Protein AF-A0A7X6XYX6-F1 (afdb_monomer_lite)

Radius of gyration: 21.63 Å; chains: 1; bounding box: 44×27×67 Å

Sequence (114 aa):
MLDIRKIRENPEMYRNVMENRGEGVDPKDIDTVIELDKKRRNYLVEVEALKAERNKVSAEIPKLKKEGKDVSGILKEMKSIGDKIKDLDNDLRETKEKIDFIMLRLPNVPNKIV

Structure (mmCIF, N/CA/C/O backbone):
data_AF-A0A7X6XYX6-F1
#
_entry.id   AF-A0A7X6XYX6-F1
#
loop_
_atom_site.group_PDB
_atom_site.id
_atom_site.type_symbol
_atom_site.label_atom_id
_atom_site.label_alt_id
_atom_site.label_comp_id
_atom_site.label_asym_id
_atom_site.label_entity_id
_atom_site.label_seq_id
_atom_site.pdbx_PDB_ins_code
_atom_site.Cartn_x
_atom_site.Cartn_y
_atom_site.Cartn_z
_atom_site.occupancy
_atom_site.B_iso_or_equiv
_atom_site.auth_seq_id
_atom_site.auth_comp_id
_atom_site.auth_asym_id
_atom_site.auth_atom_id
_atom_site.pdbx_PDB_model_num
ATOM 1 N N . MET A 1 1 ? 7.382 14.096 -14.855 1.00 56.62 1 MET A N 1
ATOM 2 C CA . MET A 1 1 ? 7.616 12.675 -14.524 1.00 56.62 1 MET A CA 1
ATOM 3 C C . MET A 1 1 ? 6.593 11.856 -15.295 1.00 56.62 1 MET A C 1
ATOM 5 O O . MET A 1 1 ? 5.468 12.326 -15.432 1.00 56.62 1 MET A O 1
ATOM 9 N N . LEU A 1 2 ? 6.990 10.724 -15.879 1.00 60.38 2 LEU A N 1
ATOM 10 C CA . LEU A 1 2 ? 6.072 9.832 -16.593 1.00 60.38 2 LEU A CA 1
ATOM 11 C C . LEU A 1 2 ? 4.921 9.409 -15.668 1.00 60.38 2 LEU A C 1
ATOM 13 O O . LEU A 1 2 ? 5.137 9.170 -14.483 1.00 60.38 2 LEU A O 1
ATOM 17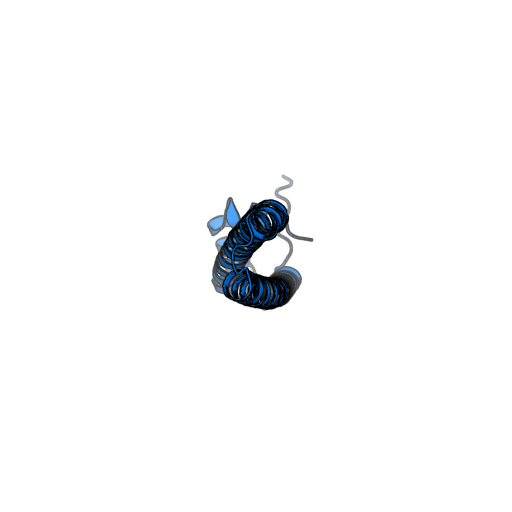 N N . ASP A 1 3 ? 3.699 9.356 -16.194 1.00 77.38 3 ASP A N 1
ATOM 18 C CA . ASP A 1 3 ? 2.532 8.931 -15.421 1.00 77.38 3 ASP A CA 1
ATOM 19 C C . ASP A 1 3 ? 2.360 7.417 -15.566 1.00 77.38 3 ASP A C 1
ATOM 21 O O . ASP A 1 3 ? 2.161 6.911 -16.673 1.00 77.38 3 ASP A O 1
ATOM 25 N N . ILE A 1 4 ? 2.405 6.696 -14.444 1.00 83.31 4 ILE A N 1
ATOM 26 C CA . ILE A 1 4 ? 2.185 5.247 -14.388 1.00 83.31 4 ILE A CA 1
ATOM 27 C C . ILE A 1 4 ? 0.832 4.830 -14.979 1.00 83.31 4 ILE A C 1
ATOM 29 O O . ILE A 1 4 ? 0.692 3.719 -15.488 1.00 83.31 4 ILE A O 1
ATOM 33 N N . ARG A 1 5 ? -0.162 5.729 -14.969 1.00 83.06 5 ARG A N 1
ATOM 34 C CA . ARG A 1 5 ? -1.457 5.508 -15.624 1.00 83.06 5 ARG A CA 1
ATOM 35 C C . ARG A 1 5 ? -1.291 5.313 -17.126 1.00 83.06 5 ARG A C 1
ATOM 37 O O . ARG A 1 5 ? -1.844 4.365 -17.665 1.00 83.06 5 ARG A O 1
ATOM 44 N N . LYS A 1 6 ? -0.457 6.129 -17.778 1.00 83.69 6 LYS A N 1
ATOM 45 C CA . LYS A 1 6 ? -0.207 6.031 -19.225 1.00 83.69 6 LYS A CA 1
ATOM 46 C C . LYS A 1 6 ? 0.495 4.726 -19.594 1.00 83.69 6 LYS A C 1
ATOM 48 O O . LYS A 1 6 ? 0.164 4.130 -20.615 1.00 83.69 6 LYS A O 1
ATOM 53 N N . ILE A 1 7 ? 1.415 4.265 -18.744 1.00 84.69 7 ILE A N 1
ATOM 54 C CA . ILE A 1 7 ? 2.096 2.972 -18.911 1.00 84.69 7 ILE A CA 1
ATOM 55 C C . ILE A 1 7 ? 1.094 1.821 -18.800 1.00 84.69 7 ILE A C 1
ATOM 57 O O . ILE A 1 7 ? 1.122 0.895 -19.601 1.00 84.69 7 ILE A O 1
ATOM 61 N N . ARG A 1 8 ? 0.167 1.904 -17.841 1.00 85.94 8 ARG A N 1
ATOM 62 C CA . ARG A 1 8 ? -0.895 0.910 -17.657 1.00 85.94 8 ARG A CA 1
ATOM 63 C C . ARG A 1 8 ? -1.904 0.892 -18.807 1.00 85.94 8 ARG A C 1
ATOM 65 O O . ARG A 1 8 ? -2.395 -0.173 -19.156 1.00 85.94 8 ARG A O 1
ATOM 72 N N . GLU A 1 9 ? -2.239 2.058 -19.351 1.00 86.38 9 GLU A N 1
ATOM 73 C CA . GLU A 1 9 ? -3.191 2.201 -20.458 1.00 86.38 9 GLU A CA 1
ATOM 74 C C . GLU A 1 9 ? -2.608 1.714 -21.788 1.00 86.38 9 GLU A C 1
ATOM 76 O O . GLU A 1 9 ? -3.336 1.127 -22.581 1.00 86.38 9 GLU A O 1
ATOM 81 N N . ASN A 1 10 ? -1.307 1.920 -22.026 1.00 85.75 10 ASN A N 1
ATOM 82 C CA . ASN A 1 10 ? -0.662 1.600 -23.305 1.00 85.75 10 ASN A CA 1
ATOM 83 C C . ASN A 1 10 ? 0.676 0.849 -23.146 1.00 85.75 10 ASN A C 1
ATOM 85 O O . ASN A 1 10 ? 1.687 1.293 -23.695 1.00 85.75 10 ASN A O 1
ATOM 89 N N . PRO A 1 11 ? 0.728 -0.295 -22.443 1.00 86.38 11 PRO A N 1
ATOM 90 C CA . PRO A 1 11 ? 1.986 -0.960 -22.093 1.00 86.38 11 PRO A CA 1
ATOM 91 C C . PRO A 1 11 ? 2.831 -1.345 -23.314 1.00 86.38 11 PRO A C 1
ATOM 93 O O . PRO A 1 11 ? 4.051 -1.215 -23.284 1.00 86.38 11 PRO A O 1
ATOM 96 N N . GLU A 1 12 ? 2.197 -1.746 -24.419 1.00 85.19 12 GLU A N 1
ATOM 97 C CA . GLU A 1 12 ? 2.899 -2.088 -25.663 1.00 85.19 12 GLU A CA 1
ATOM 98 C C . GLU A 1 12 ? 3.608 -0.900 -26.306 1.00 85.19 12 GLU A C 1
ATOM 100 O O . GLU A 1 12 ? 4.727 -1.039 -26.791 1.00 85.19 12 GLU A O 1
ATOM 105 N N . MET A 1 13 ? 2.994 0.284 -26.279 1.00 84.38 13 MET A N 1
ATOM 106 C CA . MET A 1 13 ? 3.617 1.494 -26.811 1.00 84.38 13 MET A CA 1
ATOM 107 C C . MET A 1 13 ? 4.890 1.823 -26.034 1.00 84.38 13 MET A C 1
ATOM 109 O O . MET A 1 13 ? 5.918 2.121 -26.637 1.00 84.38 13 MET A O 1
ATOM 113 N N . TYR A 1 14 ? 4.841 1.694 -24.707 1.00 82.38 14 TYR A N 1
ATOM 114 C CA . TYR A 1 14 ? 6.008 1.896 -23.861 1.00 82.38 14 TYR A CA 1
ATOM 115 C C . TYR A 1 14 ? 7.077 0.828 -24.095 1.00 82.38 14 TYR A C 1
ATOM 117 O O . TYR A 1 14 ? 8.235 1.200 -24.250 1.00 82.38 14 TYR A O 1
ATOM 125 N N . ARG A 1 15 ? 6.712 -0.457 -24.215 1.00 83.81 15 ARG A N 1
ATOM 126 C CA . ARG A 1 15 ? 7.659 -1.535 -24.562 1.00 83.81 15 ARG A CA 1
ATOM 127 C C . ARG A 1 15 ? 8.386 -1.256 -25.877 1.00 83.81 15 ARG A C 1
ATOM 129 O O . ARG A 1 15 ? 9.611 -1.220 -25.887 1.00 83.81 15 ARG A O 1
ATOM 136 N N . ASN A 1 16 ? 7.647 -0.927 -26.937 1.00 81.94 16 ASN A N 1
ATOM 137 C CA . ASN A 1 16 ? 8.225 -0.594 -28.241 1.00 81.94 16 ASN A CA 1
ATOM 138 C C . ASN A 1 16 ? 9.156 0.629 -28.170 1.00 81.94 16 ASN A C 1
ATOM 140 O O . ASN A 1 16 ? 10.188 0.674 -28.835 1.00 81.94 16 ASN A O 1
ATOM 144 N N . VAL A 1 17 ? 8.816 1.648 -27.372 1.00 79.50 17 VAL A N 1
ATOM 145 C CA . VAL A 1 17 ? 9.686 2.821 -27.176 1.00 79.50 17 VAL A CA 1
ATOM 146 C C . VAL A 1 17 ? 10.979 2.442 -26.451 1.00 79.50 17 VAL A C 1
ATOM 148 O O . VAL A 1 17 ? 12.028 2.980 -26.804 1.00 79.50 17 VAL A O 1
ATOM 151 N N . MET A 1 18 ? 10.925 1.522 -25.482 1.00 78.62 18 MET A N 1
ATOM 152 C CA . MET A 1 18 ? 12.120 1.032 -24.783 1.00 78.62 18 MET A CA 1
ATOM 153 C C . MET A 1 18 ? 13.015 0.201 -25.706 1.00 78.62 18 MET A C 1
ATOM 155 O O . MET A 1 18 ? 14.216 0.450 -25.759 1.00 78.62 18 MET A O 1
ATOM 159 N N . GLU A 1 19 ? 12.433 -0.706 -26.496 1.00 80.50 19 GLU A N 1
ATOM 160 C CA . GLU A 1 19 ? 13.169 -1.531 -27.465 1.00 80.50 19 GLU A CA 1
ATOM 161 C C . GLU A 1 19 ? 13.895 -0.682 -28.519 1.00 80.50 19 GLU A C 1
ATOM 163 O O . GLU A 1 19 ? 15.067 -0.914 -28.805 1.00 80.50 19 GLU A O 1
ATOM 168 N N . ASN A 1 20 ? 13.237 0.356 -29.046 1.00 77.44 20 ASN A N 1
ATOM 169 C CA . ASN A 1 20 ? 13.822 1.234 -30.064 1.00 77.44 20 ASN A CA 1
ATOM 170 C C . ASN A 1 20 ? 14.936 2.155 -29.534 1.00 77.44 20 ASN A C 1
ATOM 172 O O . ASN A 1 20 ? 15.696 2.705 -30.329 1.00 77.44 20 ASN A O 1
ATOM 176 N N . ARG A 1 21 ? 15.027 2.376 -28.214 1.00 71.88 21 ARG A N 1
ATOM 177 C CA . ARG A 1 21 ? 16.017 3.294 -27.618 1.00 71.88 21 ARG A CA 1
ATOM 178 C C . ARG A 1 21 ? 17.374 2.643 -27.358 1.00 71.88 21 ARG A C 1
ATOM 180 O O . ARG A 1 21 ? 18.351 3.371 -27.218 1.00 71.88 21 ARG A O 1
ATOM 187 N N . GLY A 1 22 ? 17.437 1.313 -27.300 1.00 61.50 22 GLY A N 1
ATOM 188 C CA . GLY A 1 22 ? 18.672 0.524 -27.372 1.00 61.50 22 GLY A CA 1
ATOM 189 C C . GLY A 1 22 ? 19.633 0.578 -26.175 1.00 61.50 22 GLY A C 1
ATOM 190 O O . GLY A 1 22 ? 20.453 -0.327 -26.057 1.00 61.50 22 GLY A O 1
ATOM 191 N N . GLU A 1 23 ? 19.545 1.556 -25.264 1.00 58.56 23 GLU A N 1
ATOM 192 C CA . GLU A 1 23 ? 20.495 1.677 -24.146 1.00 58.56 23 GLU A CA 1
ATOM 193 C C . GLU A 1 23 ? 19.830 1.969 -22.789 1.00 58.56 23 GLU A C 1
ATOM 195 O O . GLU A 1 23 ? 19.125 2.963 -22.608 1.00 58.56 23 GLU A O 1
ATOM 200 N N . GLY A 1 24 ? 20.114 1.102 -21.806 1.00 60.44 24 GLY A N 1
ATOM 201 C CA . GLY A 1 24 ? 19.910 1.358 -20.373 1.00 60.44 24 GLY A CA 1
ATOM 202 C C . GLY A 1 24 ? 18.525 1.060 -19.790 1.00 60.44 24 GLY A C 1
ATOM 203 O O . GLY A 1 24 ? 18.317 1.338 -18.609 1.00 60.44 24 GLY A O 1
ATOM 204 N N . VAL A 1 25 ? 17.591 0.513 -20.576 1.00 65.81 25 VAL A N 1
ATOM 205 C CA . VAL A 1 25 ? 16.204 0.279 -20.142 1.00 65.81 25 VAL A CA 1
ATOM 206 C C . VAL A 1 25 ? 15.716 -1.060 -20.677 1.00 65.81 25 VAL A C 1
ATOM 208 O O . VAL A 1 25 ? 15.698 -1.266 -21.890 1.00 65.81 25 VAL A O 1
ATOM 211 N N . ASP A 1 26 ? 15.334 -1.970 -19.784 1.00 78.94 26 ASP A N 1
ATOM 212 C CA . ASP A 1 26 ? 14.802 -3.277 -20.171 1.00 78.94 26 ASP A CA 1
ATOM 213 C C . ASP A 1 26 ? 13.286 -3.134 -20.406 1.00 78.94 26 ASP A C 1
ATOM 215 O O . ASP A 1 26 ? 12.585 -2.621 -19.532 1.00 78.94 26 ASP A O 1
ATOM 219 N N . PRO A 1 27 ? 12.717 -3.584 -21.540 1.00 79.94 27 PRO A N 1
ATOM 220 C CA . PRO A 1 27 ? 11.265 -3.646 -21.724 1.00 79.94 27 PRO A CA 1
ATOM 221 C C . PRO A 1 27 ? 10.522 -4.351 -20.573 1.00 79.94 27 PRO A C 1
ATOM 223 O O . PRO A 1 27 ? 9.371 -4.010 -20.294 1.00 79.94 27 PRO A O 1
ATOM 226 N N . LYS A 1 28 ? 11.182 -5.268 -19.849 1.00 83.62 28 LYS A N 1
ATOM 227 C CA . LYS A 1 28 ? 10.653 -5.926 -18.639 1.00 83.62 28 LYS A CA 1
ATOM 228 C C . LYS A 1 28 ? 10.443 -4.977 -17.458 1.00 83.62 28 LYS A C 1
ATOM 230 O O . LYS A 1 28 ? 9.662 -5.290 -16.557 1.00 83.62 28 LYS A O 1
ATOM 235 N N . ASP A 1 29 ? 11.089 -3.813 -17.446 1.00 84.94 29 ASP A N 1
ATOM 236 C CA . ASP A 1 29 ? 10.851 -2.777 -16.439 1.00 84.94 29 ASP A CA 1
ATOM 237 C C . ASP A 1 29 ? 9.406 -2.259 -16.518 1.00 84.94 29 ASP A C 1
ATOM 239 O O . ASP A 1 29 ? 8.805 -1.935 -15.493 1.00 84.94 29 ASP A O 1
ATOM 243 N N . ILE A 1 30 ? 8.804 -2.257 -17.716 1.00 87.00 30 ILE A N 1
ATOM 244 C CA . ILE A 1 30 ? 7.393 -1.899 -17.917 1.00 87.00 30 ILE A CA 1
ATOM 245 C C . ILE A 1 30 ? 6.476 -2.909 -17.228 1.00 87.00 30 ILE A C 1
ATOM 247 O O . ILE A 1 30 ? 5.576 -2.516 -16.484 1.00 87.00 30 ILE A O 1
ATOM 251 N N . ASP A 1 31 ? 6.733 -4.202 -17.423 1.00 88.62 31 ASP A N 1
ATOM 252 C CA . ASP A 1 31 ? 5.957 -5.269 -16.787 1.00 88.62 31 ASP A CA 1
ATOM 253 C C . ASP A 1 31 ? 6.115 -5.219 -15.265 1.00 88.62 31 ASP A C 1
ATOM 255 O O . ASP A 1 31 ? 5.126 -5.247 -14.530 1.00 88.62 31 ASP A O 1
ATOM 259 N N . THR A 1 32 ? 7.346 -5.014 -14.793 1.00 89.75 32 THR A N 1
ATOM 260 C CA . THR A 1 32 ? 7.662 -4.870 -13.367 1.00 89.75 32 THR A CA 1
ATOM 261 C C . THR A 1 32 ? 6.899 -3.700 -12.738 1.00 89.75 32 THR A C 1
ATOM 263 O O . THR A 1 32 ? 6.291 -3.851 -11.677 1.00 89.75 32 THR A O 1
ATOM 266 N N . VAL A 1 33 ? 6.865 -2.533 -13.391 1.00 90.62 33 VAL A N 1
ATOM 267 C CA . VAL A 1 33 ? 6.107 -1.362 -12.913 1.00 90.62 33 VAL A CA 1
ATOM 268 C C . VAL A 1 33 ? 4.608 -1.651 -12.852 1.00 90.62 33 VAL A C 1
ATOM 270 O O . VAL A 1 33 ? 3.951 -1.261 -11.884 1.00 90.62 33 VAL A O 1
ATOM 273 N N . ILE A 1 34 ? 4.056 -2.349 -13.846 1.00 91.00 34 ILE A N 1
ATOM 274 C CA . ILE A 1 34 ? 2.632 -2.711 -13.883 1.00 91.00 34 ILE A CA 1
ATOM 275 C C . ILE A 1 34 ? 2.285 -3.689 -12.755 1.00 91.00 34 ILE A C 1
ATOM 277 O O . ILE A 1 34 ? 1.255 -3.528 -12.091 1.00 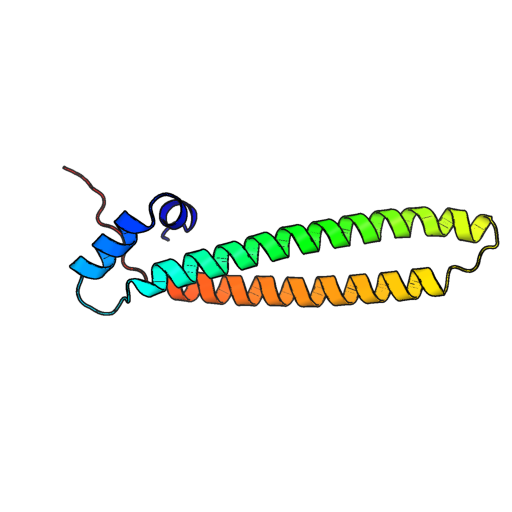91.00 34 ILE A O 1
ATOM 281 N N . GLU A 1 35 ? 3.139 -4.679 -12.498 1.00 93.06 35 GLU A N 1
ATOM 282 C CA . GLU A 1 35 ? 2.959 -5.622 -11.394 1.00 93.06 35 GLU A CA 1
ATOM 283 C C . GLU A 1 35 ? 3.050 -4.937 -10.030 1.00 93.06 35 GLU A C 1
ATOM 285 O O . GLU A 1 35 ? 2.200 -5.166 -9.163 1.00 93.06 35 GLU A O 1
ATOM 290 N N . LEU A 1 36 ? 4.041 -4.063 -9.836 1.00 93.44 36 LEU A N 1
ATOM 291 C CA . LEU A 1 36 ? 4.185 -3.286 -8.607 1.00 93.44 36 LEU A CA 1
ATOM 292 C C . LEU A 1 36 ? 2.988 -2.350 -8.400 1.00 93.44 36 LEU A C 1
ATOM 294 O O . LEU A 1 36 ? 2.458 -2.271 -7.294 1.00 93.44 36 LEU A O 1
ATOM 298 N N . ASP A 1 37 ? 2.494 -1.691 -9.449 1.00 92.94 37 ASP A N 1
ATOM 299 C CA . ASP A 1 37 ? 1.283 -0.867 -9.374 1.00 92.94 37 ASP A CA 1
ATOM 300 C C . ASP A 1 37 ? 0.049 -1.686 -8.984 1.00 92.94 37 ASP A C 1
ATOM 302 O O . ASP A 1 37 ? -0.769 -1.234 -8.177 1.00 92.94 37 ASP A O 1
ATOM 306 N N . LYS A 1 38 ? -0.087 -2.901 -9.527 1.00 94.25 38 LYS A N 1
ATOM 307 C CA . LYS A 1 38 ? -1.163 -3.825 -9.154 1.00 94.25 38 LYS A CA 1
ATOM 308 C C . LYS A 1 38 ? -1.068 -4.207 -7.677 1.00 94.25 38 LYS A C 1
ATOM 310 O O . LYS A 1 38 ? -2.069 -4.100 -6.973 1.00 94.25 38 LYS A O 1
ATOM 315 N N . LYS A 1 39 ? 0.123 -4.580 -7.192 1.00 94.25 39 LYS A N 1
ATOM 316 C CA . LYS A 1 39 ? 0.361 -4.870 -5.767 1.00 94.25 39 LYS A CA 1
ATOM 317 C C . LYS A 1 39 ? 0.012 -3.669 -4.894 1.00 94.25 39 LYS A C 1
ATOM 319 O O . LYS A 1 39 ? -0.775 -3.805 -3.965 1.00 94.25 39 LYS A O 1
ATOM 324 N N . ARG A 1 40 ? 0.487 -2.475 -5.260 1.00 94.38 40 ARG A N 1
ATOM 325 C CA . ARG A 1 40 ? 0.192 -1.232 -4.536 1.00 94.38 40 ARG A CA 1
ATOM 326 C C . ARG A 1 40 ? -1.309 -0.970 -4.429 1.00 94.38 40 ARG A C 1
ATOM 328 O O . ARG A 1 40 ? -1.795 -0.594 -3.369 1.00 94.38 40 ARG A O 1
ATOM 335 N N . ARG A 1 41 ? -2.058 -1.157 -5.519 1.00 93.38 41 ARG A N 1
ATOM 336 C CA . ARG A 1 41 ? -3.520 -0.990 -5.511 1.00 93.38 41 ARG A CA 1
ATOM 337 C C . ARG A 1 41 ? -4.213 -2.025 -4.628 1.00 93.38 41 ARG A C 1
ATOM 339 O O . ARG A 1 41 ? -5.137 -1.654 -3.915 1.00 93.38 41 ARG A O 1
ATOM 346 N N . ASN A 1 42 ? -3.756 -3.274 -4.640 1.00 95.31 42 ASN A N 1
ATOM 347 C CA . ASN A 1 42 ? -4.297 -4.313 -3.767 1.00 95.31 42 ASN A CA 1
ATOM 348 C C . ASN A 1 42 ? -4.061 -3.982 -2.288 1.00 95.31 42 ASN A C 1
ATOM 350 O O . ASN A 1 42 ? -5.011 -4.011 -1.512 1.00 95.31 42 ASN A O 1
ATOM 354 N N . TYR A 1 43 ? -2.843 -3.573 -1.922 1.00 94.06 43 TYR A N 1
ATOM 355 C CA . TYR A 1 43 ? -2.533 -3.151 -0.556 1.00 94.06 43 TYR A CA 1
ATOM 356 C C . TYR A 1 43 ? -3.382 -1.955 -0.112 1.00 94.06 43 TYR A C 1
ATOM 358 O O . TYR A 1 43 ? -3.887 -1.952 1.002 1.00 94.06 43 TYR A O 1
ATOM 366 N N . LEU A 1 44 ? -3.617 -0.967 -0.987 1.00 93.75 44 LEU A N 1
ATOM 367 C CA . LEU A 1 44 ? -4.515 0.154 -0.676 1.00 93.75 44 LEU A CA 1
ATOM 368 C C . LEU A 1 44 ? -5.939 -0.319 -0.362 1.00 93.75 44 LEU A C 1
ATOM 370 O O . LEU A 1 44 ? -6.541 0.151 0.599 1.00 93.75 44 LEU A O 1
ATOM 374 N N . VAL A 1 45 ? -6.477 -1.244 -1.161 1.00 96.12 45 VAL A N 1
ATOM 375 C CA . VAL A 1 45 ? -7.815 -1.805 -0.929 1.00 96.12 45 VAL A CA 1
ATOM 376 C C . VAL A 1 45 ? -7.864 -2.558 0.401 1.00 96.12 45 VAL A C 1
ATOM 378 O O . VAL A 1 45 ? -8.811 -2.386 1.165 1.00 96.12 45 VAL A O 1
ATOM 381 N N . GLU A 1 46 ? -6.840 -3.355 0.699 1.00 95.31 46 GLU A N 1
ATOM 382 C CA . GLU A 1 46 ? -6.756 -4.130 1.937 1.00 95.31 46 GLU A CA 1
ATOM 383 C C . GLU A 1 46 ? -6.642 -3.232 3.176 1.00 95.31 46 GLU A C 1
ATOM 385 O O . GLU A 1 46 ? -7.376 -3.417 4.146 1.00 95.31 46 GLU A O 1
ATOM 390 N N . VAL A 1 47 ? -5.802 -2.194 3.121 1.00 94.94 47 VAL A N 1
ATOM 391 C CA . VAL A 1 47 ? -5.669 -1.198 4.194 1.00 94.94 47 VAL A CA 1
ATOM 392 C C . VAL A 1 47 ? -6.998 -0.498 4.468 1.00 94.94 47 VAL A C 1
ATOM 394 O O . VAL A 1 47 ? -7.387 -0.348 5.628 1.00 94.94 47 VAL A O 1
ATOM 397 N N . GLU A 1 48 ? -7.718 -0.076 3.428 1.00 95.25 48 GLU A N 1
ATOM 398 C CA . GLU A 1 48 ? -9.018 0.577 3.600 1.00 95.25 48 GLU A CA 1
ATOM 399 C C . GLU A 1 48 ? -10.076 -0.382 4.167 1.00 95.25 48 GLU A C 1
ATOM 401 O O . GLU A 1 48 ? -10.835 0.007 5.059 1.00 95.25 48 GLU A O 1
ATOM 406 N N . ALA A 1 49 ? -10.079 -1.649 3.743 1.00 95.75 49 ALA A N 1
ATOM 407 C CA . ALA A 1 49 ? -10.953 -2.675 4.309 1.00 95.75 49 ALA A CA 1
ATOM 408 C C . ALA A 1 49 ? -10.675 -2.907 5.806 1.00 95.75 49 ALA A C 1
ATOM 410 O O . ALA A 1 49 ? -11.601 -2.871 6.619 1.00 95.75 49 ALA A O 1
ATOM 411 N N . LEU A 1 50 ? -9.403 -3.048 6.191 1.00 95.44 50 LEU A N 1
ATOM 412 C CA . LEU A 1 50 ? -8.990 -3.231 7.586 1.00 95.44 50 LEU A CA 1
ATOM 413 C C . LEU A 1 50 ? -9.305 -2.006 8.455 1.00 95.44 50 LEU A C 1
ATOM 415 O O . LEU A 1 50 ? -9.729 -2.142 9.604 1.00 95.44 50 LEU A O 1
ATOM 419 N N . LYS A 1 51 ? -9.141 -0.787 7.925 1.00 94.19 51 LYS A N 1
ATOM 420 C CA . LYS A 1 51 ? -9.548 0.442 8.627 1.00 94.19 51 LYS A CA 1
ATOM 421 C C . LYS A 1 51 ? -11.057 0.481 8.851 1.00 94.19 51 LYS A C 1
ATOM 423 O O . LYS A 1 51 ? -11.492 0.852 9.944 1.00 94.19 51 LYS A O 1
ATOM 428 N N . ALA A 1 52 ? -11.846 0.108 7.844 1.00 95.31 52 ALA A N 1
ATOM 429 C CA . ALA A 1 52 ? -13.299 0.048 7.952 1.00 95.31 52 ALA A CA 1
ATOM 430 C C . ALA A 1 52 ? -13.737 -0.982 9.005 1.00 95.31 52 ALA A C 1
ATOM 432 O O . ALA A 1 52 ? -14.552 -0.662 9.873 1.00 95.31 52 ALA A O 1
ATOM 433 N N . GLU A 1 53 ? -13.137 -2.172 8.988 1.00 92.81 53 GLU A N 1
ATOM 434 C CA . GLU A 1 53 ? -13.366 -3.224 9.979 1.00 92.81 53 GLU A CA 1
ATOM 435 C C . GLU A 1 53 ? -13.017 -2.750 11.394 1.00 92.81 53 GLU A C 1
ATOM 437 O O . GLU A 1 53 ? -13.865 -2.783 12.288 1.00 92.81 53 GLU A O 1
ATOM 442 N N . ARG A 1 54 ? -11.817 -2.188 11.589 1.00 93.06 54 ARG A N 1
ATOM 443 C CA . ARG A 1 54 ? -11.384 -1.625 12.875 1.00 93.06 54 ARG A CA 1
ATOM 444 C C . ARG A 1 54 ? -12.367 -0.581 13.404 1.00 93.06 54 ARG A C 1
ATOM 446 O O . ARG A 1 54 ? -12.681 -0.576 14.592 1.00 93.06 54 ARG A O 1
ATOM 453 N N . ASN A 1 55 ? -12.836 0.324 12.546 1.00 93.06 55 ASN A N 1
ATOM 454 C CA . ASN A 1 55 ? -13.766 1.380 12.943 1.00 93.06 55 ASN A CA 1
ATOM 455 C C . ASN A 1 55 ? -15.140 0.810 13.325 1.00 93.06 55 ASN A C 1
ATOM 457 O O . ASN A 1 55 ? -15.716 1.243 14.324 1.00 93.06 55 ASN A O 1
ATOM 461 N N . LYS A 1 56 ? -15.637 -0.184 12.577 1.00 92.06 56 LYS A N 1
ATOM 462 C CA . LYS A 1 56 ? -16.888 -0.887 12.886 1.00 92.06 56 LYS A CA 1
ATOM 463 C C . LYS A 1 56 ? -16.807 -1.581 14.246 1.00 92.06 56 LYS A C 1
ATOM 465 O O . LYS A 1 56 ? -17.646 -1.334 15.106 1.00 92.06 56 LYS A O 1
ATOM 470 N N . VAL A 1 57 ? -15.758 -2.370 14.466 1.00 88.75 57 VAL A N 1
ATOM 471 C CA . VAL A 1 57 ? -15.536 -3.096 15.724 1.00 88.75 57 VAL A CA 1
ATOM 472 C C . VAL A 1 57 ? -15.376 -2.127 16.900 1.00 88.75 57 VAL A C 1
ATOM 474 O O . VAL A 1 57 ? -15.993 -2.303 17.950 1.00 88.75 57 VAL A O 1
ATOM 477 N N . SER A 1 58 ? -14.623 -1.039 16.715 1.00 89.88 58 SER A N 1
ATOM 478 C CA . SER A 1 58 ? -14.450 0.000 17.737 1.00 89.88 58 SER A CA 1
ATOM 479 C C . SER A 1 58 ? -15.780 0.651 18.149 1.00 89.88 58 SER A C 1
ATOM 481 O O . SER A 1 58 ? -15.984 0.950 19.326 1.00 89.88 58 SER A O 1
ATOM 483 N N . ALA A 1 59 ? -16.723 0.814 17.213 1.00 91.56 59 ALA A N 1
ATOM 484 C CA . ALA A 1 59 ? -18.058 1.340 17.500 1.00 91.56 59 ALA A CA 1
ATOM 485 C C . ALA A 1 59 ? -18.955 0.357 18.283 1.00 91.56 59 ALA 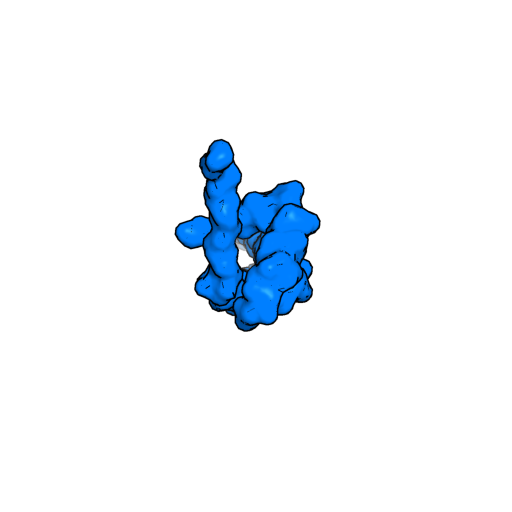A C 1
ATOM 487 O O . ALA A 1 59 ? -19.890 0.786 18.967 1.00 91.56 59 ALA A O 1
ATOM 488 N N . GLU A 1 60 ? -18.680 -0.948 18.217 1.00 89.00 60 GLU A N 1
ATOM 489 C CA . GLU A 1 60 ? -19.431 -1.989 18.929 1.00 89.00 60 GLU A CA 1
ATOM 490 C C . GLU A 1 60 ? -18.957 -2.164 20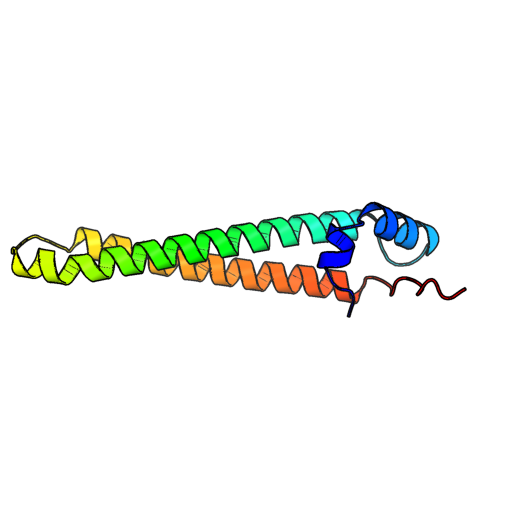.386 1.00 89.00 60 GLU A C 1
ATOM 492 O O . GLU A 1 60 ? -19.768 -2.454 21.270 1.00 89.00 60 GLU A O 1
ATOM 497 N N . ILE A 1 61 ? -17.680 -1.885 20.684 1.00 88.62 61 ILE A N 1
ATOM 498 C CA . ILE A 1 61 ? -17.088 -2.044 22.029 1.00 88.62 61 ILE A CA 1
ATOM 499 C C . ILE A 1 61 ? -17.857 -1.304 23.139 1.00 88.62 61 ILE A C 1
ATOM 501 O O . ILE A 1 61 ? -18.104 -1.915 24.182 1.00 88.62 61 ILE A O 1
ATOM 505 N N . PRO A 1 62 ? -18.263 -0.025 22.992 1.00 90.31 62 PRO A N 1
ATOM 506 C CA . PRO A 1 62 ? -19.019 0.669 24.033 1.00 90.31 62 PRO A CA 1
ATOM 507 C C . PRO A 1 62 ? -20.360 0.002 24.352 1.00 90.31 62 PRO A C 1
ATOM 509 O O . PRO A 1 62 ? -20.780 0.020 25.507 1.00 90.31 62 PRO A O 1
ATOM 512 N N . LYS A 1 63 ? -21.028 -0.593 23.352 1.00 90.56 63 LYS A N 1
ATOM 513 C CA . LYS A 1 63 ? -22.290 -1.319 23.556 1.00 90.56 63 LYS A CA 1
ATOM 514 C C . LYS A 1 63 ? -22.042 -2.614 24.322 1.00 90.56 63 LYS A C 1
ATOM 516 O O . LYS A 1 63 ? -22.669 -2.834 25.351 1.00 90.56 63 LYS A O 1
ATOM 521 N N . LEU A 1 64 ? -21.053 -3.397 23.898 1.00 88.81 64 LEU A N 1
ATOM 522 C CA . LEU A 1 64 ? -20.686 -4.656 24.552 1.00 88.81 64 LEU A CA 1
ATOM 523 C C . LEU A 1 64 ? -20.246 -4.450 26.009 1.00 88.81 64 LEU A C 1
ATOM 525 O O . LEU A 1 64 ? -20.668 -5.196 26.889 1.00 88.81 64 LEU A O 1
ATOM 529 N N . LYS A 1 65 ? -19.477 -3.387 26.285 1.00 87.94 65 LYS A N 1
ATOM 530 C CA . LYS A 1 65 ? -19.103 -3.004 27.656 1.00 87.94 65 LYS A CA 1
ATOM 531 C C . LYS A 1 65 ? -20.315 -2.629 28.512 1.00 87.94 65 LYS A C 1
ATOM 533 O O . LYS A 1 65 ? -20.356 -3.000 29.680 1.00 87.94 65 LYS A O 1
ATOM 538 N N . LYS A 1 66 ? -21.299 -1.912 27.954 1.00 91.31 66 LYS A N 1
ATOM 539 C CA . LYS A 1 66 ? -22.556 -1.589 28.659 1.00 91.31 66 LYS A CA 1
ATOM 540 C C . LYS A 1 66 ? -23.408 -2.830 28.930 1.00 91.31 66 LYS A C 1
ATOM 542 O O . LYS A 1 66 ? -24.069 -2.887 29.957 1.00 91.31 66 LYS A O 1
ATOM 547 N N . GLU A 1 67 ? -23.367 -3.813 28.036 1.00 91.94 67 GLU A N 1
ATOM 548 C CA . GLU A 1 67 ? -24.039 -5.111 28.187 1.00 91.94 67 GLU A CA 1
ATOM 549 C C . GLU A 1 67 ? -23.311 -6.067 29.154 1.00 91.94 67 GLU A C 1
ATOM 551 O O . GLU A 1 67 ? -23.778 -7.182 29.371 1.00 91.94 67 GLU A O 1
ATOM 556 N N . GLY A 1 68 ? -22.170 -5.663 29.730 1.00 89.25 68 GLY A N 1
ATOM 557 C CA . GLY A 1 68 ? -21.384 -6.495 30.647 1.00 89.25 68 GLY A CA 1
ATOM 558 C C . GLY A 1 68 ? -20.656 -7.662 29.971 1.00 89.25 68 GLY A C 1
ATOM 559 O O . GLY A 1 68 ? -20.220 -8.586 30.654 1.00 89.25 68 GLY A O 1
ATOM 560 N N . LYS A 1 69 ? -20.525 -7.642 28.638 1.00 89.69 69 LYS A N 1
ATOM 561 C CA . LYS A 1 69 ? -19.821 -8.677 27.871 1.00 89.69 69 LYS A CA 1
ATOM 562 C C . LYS A 1 69 ? -18.309 -8.471 27.931 1.00 89.69 69 LYS A C 1
ATOM 564 O O . LYS A 1 69 ? -17.824 -7.338 27.953 1.00 89.69 69 LYS A O 1
ATOM 569 N N . ASP A 1 70 ? -17.564 -9.575 27.895 1.00 89.75 70 ASP A N 1
ATOM 570 C CA . ASP A 1 70 ? -16.110 -9.521 27.774 1.00 89.75 70 ASP A CA 1
ATOM 571 C C . ASP A 1 70 ? -15.696 -9.065 26.365 1.00 89.75 70 ASP A C 1
ATOM 573 O O . ASP A 1 70 ? -16.155 -9.592 25.352 1.00 89.75 70 ASP A O 1
ATOM 577 N N . VAL A 1 71 ? -14.813 -8.070 26.314 1.00 90.31 71 VAL A N 1
ATOM 578 C CA . VAL A 1 71 ? -14.270 -7.475 25.084 1.00 90.31 71 VAL A CA 1
ATOM 579 C C . VAL A 1 71 ? -12.768 -7.731 24.930 1.00 90.31 71 VAL A C 1
ATOM 581 O O . VAL A 1 71 ? -12.146 -7.200 24.011 1.00 90.31 71 VAL A O 1
ATOM 584 N N . SER A 1 72 ? -12.164 -8.530 25.814 1.00 89.06 72 SER A N 1
ATOM 585 C CA . SER A 1 72 ? -10.731 -8.843 25.807 1.00 89.06 72 SER A CA 1
ATOM 586 C C . SER A 1 72 ? -10.259 -9.431 24.466 1.00 89.06 72 SER A C 1
ATO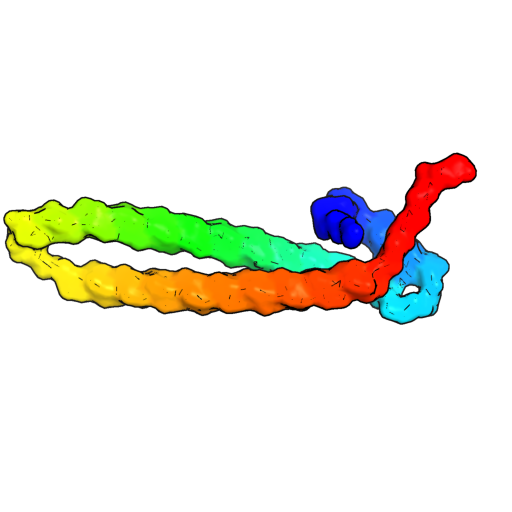M 588 O O . SER A 1 72 ? -9.252 -8.983 23.912 1.00 89.06 72 SER A O 1
ATOM 590 N N . GLY A 1 73 ? -11.027 -10.366 23.893 1.00 88.88 73 GLY A N 1
ATOM 591 C CA . GLY A 1 73 ? -10.754 -10.963 22.582 1.00 88.88 73 GLY A CA 1
ATOM 592 C C . GLY A 1 73 ? -10.820 -9.946 21.440 1.00 88.88 73 GLY A C 1
ATOM 593 O O . GLY A 1 73 ? -9.913 -9.884 20.614 1.00 88.88 73 GLY A O 1
ATOM 594 N N . ILE A 1 74 ? -11.832 -9.077 21.464 1.00 88.00 74 ILE A N 1
ATOM 595 C CA . ILE A 1 74 ? -12.045 -8.023 20.460 1.00 88.00 74 ILE A CA 1
ATOM 596 C C . ILE A 1 74 ? -10.903 -7.000 20.492 1.00 88.00 74 ILE A C 1
ATOM 598 O O . ILE A 1 74 ? -10.398 -6.571 19.456 1.00 88.00 74 ILE A O 1
ATOM 602 N N . LEU A 1 75 ? -10.436 -6.635 21.688 1.00 88.56 75 LEU A N 1
ATOM 603 C CA . LEU A 1 75 ? -9.283 -5.748 21.851 1.00 88.56 75 LEU A CA 1
ATOM 604 C C . LEU A 1 75 ? -7.996 -6.368 21.286 1.00 88.56 75 LEU A C 1
ATOM 606 O O . LEU A 1 75 ? -7.175 -5.658 20.701 1.00 88.56 75 LEU A O 1
ATOM 610 N N . LYS A 1 76 ? -7.819 -7.686 21.431 1.00 91.69 76 LYS A N 1
ATOM 611 C CA . LYS A 1 76 ? -6.675 -8.410 20.862 1.00 91.69 76 LYS A CA 1
ATOM 612 C C . LYS A 1 76 ? -6.729 -8.434 19.332 1.00 91.69 76 LYS A C 1
ATOM 614 O O . LYS A 1 76 ? -5.709 -8.200 18.686 1.00 91.69 76 LYS A O 1
ATOM 619 N N . GLU A 1 77 ? -7.909 -8.661 18.765 1.00 89.25 77 GLU A N 1
ATOM 620 C CA . GLU A 1 77 ? -8.141 -8.611 17.321 1.00 89.25 77 GLU A CA 1
ATOM 621 C C . GLU A 1 77 ? -7.881 -7.210 16.754 1.00 89.25 77 GLU A C 1
ATOM 623 O O . GLU A 1 77 ? -7.120 -7.065 15.799 1.00 89.25 77 GLU A O 1
ATOM 628 N N . MET A 1 78 ? -8.381 -6.159 17.413 1.00 91.31 78 MET A N 1
ATOM 629 C CA . MET A 1 78 ? -8.092 -4.772 17.035 1.00 91.31 78 MET A CA 1
ATOM 630 C C . MET A 1 78 ? -6.596 -4.453 17.024 1.00 91.31 78 MET A C 1
ATOM 632 O O . MET A 1 78 ? -6.131 -3.725 16.145 1.00 91.31 78 MET A O 1
ATOM 636 N N . LY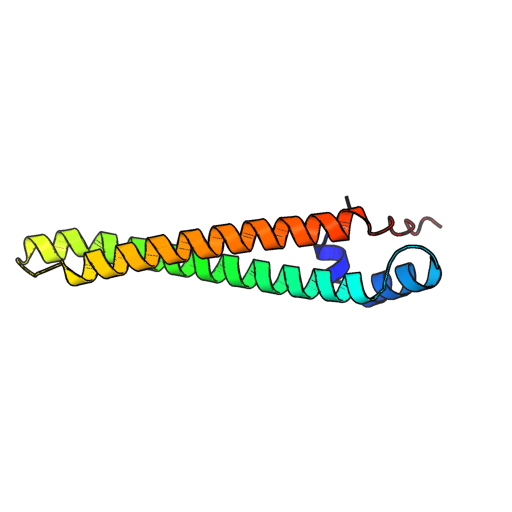S A 1 79 ? -5.837 -4.982 17.991 1.00 92.44 79 LYS A N 1
ATOM 637 C CA . LYS A 1 79 ? -4.381 -4.825 18.010 1.00 92.44 79 LYS A CA 1
ATOM 638 C C . LYS A 1 79 ? -3.745 -5.504 16.795 1.00 92.44 79 LYS A C 1
ATOM 640 O O . LYS A 1 79 ? -2.953 -4.867 16.111 1.00 92.44 79 LYS A O 1
ATOM 645 N N . SER A 1 80 ? -4.154 -6.736 16.481 1.00 93.06 80 SER A N 1
ATOM 646 C CA . SER A 1 80 ? -3.666 -7.458 15.299 1.00 93.06 80 SER A CA 1
ATOM 647 C C . SER A 1 80 ? -3.998 -6.736 13.991 1.00 93.06 80 SER A C 1
ATOM 649 O O . SER A 1 80 ? -3.136 -6.642 13.123 1.00 93.06 80 SER A O 1
ATOM 651 N N . ILE A 1 81 ? -5.204 -6.174 13.857 1.00 93.81 81 ILE A N 1
ATOM 652 C CA . ILE A 1 81 ? -5.580 -5.347 12.701 1.00 93.81 81 ILE A CA 1
ATOM 653 C C . ILE A 1 81 ? -4.684 -4.106 12.615 1.00 93.81 81 ILE A C 1
ATOM 655 O O . ILE A 1 81 ? -4.217 -3.752 11.536 1.00 93.81 81 ILE A O 1
ATOM 659 N N . GLY A 1 82 ? -4.413 -3.454 13.749 1.00 94.06 82 GLY A N 1
ATOM 660 C CA . GLY A 1 82 ? -3.505 -2.310 13.812 1.00 94.06 82 GLY A CA 1
ATOM 661 C C . GLY A 1 82 ? -2.083 -2.640 13.354 1.00 94.06 82 GLY A C 1
ATOM 662 O O . GLY A 1 82 ? -1.479 -1.830 12.655 1.00 94.06 82 GLY A O 1
ATOM 663 N N . ASP A 1 83 ? -1.570 -3.817 13.711 1.00 95.75 83 ASP A N 1
ATOM 664 C CA . ASP A 1 83 ? -0.249 -4.280 13.279 1.00 95.75 83 ASP A CA 1
ATOM 665 C C . ASP A 1 83 ? -0.242 -4.617 11.775 1.00 95.75 83 ASP A C 1
ATOM 667 O O . ASP A 1 83 ? 0.606 -4.105 11.050 1.00 95.75 83 ASP A O 1
ATOM 671 N N . LYS A 1 84 ? -1.265 -5.320 11.263 1.00 95.06 84 LYS A N 1
ATOM 672 C CA . LYS A 1 84 ? -1.417 -5.588 9.816 1.00 95.06 84 LYS A CA 1
ATOM 673 C C . LYS A 1 84 ? -1.481 -4.315 8.971 1.00 95.06 84 LYS A C 1
ATOM 675 O O . LYS A 1 84 ? -0.887 -4.259 7.902 1.00 95.06 84 LYS A O 1
ATOM 680 N N . ILE A 1 85 ? -2.196 -3.286 9.439 1.00 94.50 85 ILE A N 1
ATOM 681 C CA . ILE A 1 85 ? -2.259 -1.993 8.741 1.00 94.50 85 ILE A CA 1
ATOM 682 C C . ILE A 1 85 ? -0.860 -1.375 8.637 1.00 94.50 85 ILE A C 1
ATOM 684 O O . ILE A 1 85 ? -0.505 -0.880 7.574 1.00 94.50 85 ILE A O 1
ATOM 688 N N . LYS A 1 86 ? -0.054 -1.427 9.708 1.00 95.75 86 LYS A N 1
ATOM 689 C CA . LYS A 1 86 ? 1.319 -0.899 9.682 1.00 95.75 86 LYS A CA 1
ATOM 690 C C . LYS A 1 86 ? 2.205 -1.659 8.701 1.00 95.75 86 LYS A C 1
ATOM 692 O O . LYS A 1 86 ? 2.979 -1.027 7.988 1.00 95.75 86 LYS A O 1
ATOM 697 N N . ASP A 1 87 ? 2.092 -2.983 8.665 1.00 96.56 87 ASP A N 1
ATOM 698 C CA . ASP A 1 87 ? 2.864 -3.815 7.740 1.00 96.56 87 ASP A CA 1
ATOM 699 C C . ASP A 1 87 ? 2.502 -3.485 6.284 1.00 96.56 87 ASP A C 1
ATOM 701 O O . ASP A 1 87 ? 3.382 -3.210 5.472 1.00 96.56 87 ASP A O 1
ATOM 705 N N . LEU A 1 88 ? 1.206 -3.375 5.978 1.00 94.81 88 LEU A N 1
ATOM 706 C CA . LEU A 1 88 ? 0.737 -2.984 4.647 1.00 94.81 88 LEU A CA 1
ATOM 707 C C . LEU A 1 88 ? 1.123 -1.544 4.273 1.00 94.81 88 LEU A C 1
ATOM 709 O O . LEU A 1 88 ? 1.431 -1.276 3.113 1.00 94.81 88 LEU A O 1
ATOM 713 N N . ASP A 1 89 ? 1.135 -0.609 5.226 1.00 92.94 89 ASP A N 1
ATOM 714 C CA . ASP A 1 89 ? 1.611 0.761 4.994 1.00 92.94 89 ASP A CA 1
ATOM 715 C C . ASP A 1 89 ? 3.118 0.785 4.661 1.00 92.94 89 ASP A C 1
ATOM 717 O O . ASP A 1 89 ? 3.552 1.566 3.805 1.00 92.94 89 ASP A O 1
ATOM 721 N N . ASN A 1 90 ? 3.917 -0.096 5.275 1.00 96.06 90 ASN A N 1
ATOM 722 C CA . ASN A 1 90 ? 5.326 -0.277 4.918 1.00 96.06 90 ASN A CA 1
ATOM 723 C C . ASN A 1 90 ? 5.469 -0.872 3.509 1.00 96.06 90 ASN A C 1
ATOM 725 O O . ASN A 1 90 ? 6.191 -0.304 2.687 1.00 96.06 90 ASN A O 1
ATOM 729 N N . ASP A 1 91 ? 4.722 -1.933 3.192 1.00 93.81 91 ASP A N 1
ATOM 730 C CA . ASP A 1 91 ? 4.703 -2.549 1.858 1.00 93.81 91 ASP A CA 1
ATOM 731 C C . ASP A 1 91 ? 4.292 -1.544 0.772 1.00 93.81 91 ASP A C 1
ATOM 733 O O . ASP A 1 91 ? 4.865 -1.511 -0.324 1.00 93.81 91 ASP A O 1
ATOM 737 N N . LEU A 1 92 ? 3.322 -0.674 1.069 1.00 94.19 92 LEU A N 1
ATOM 738 C CA . LEU A 1 92 ? 2.914 0.425 0.197 1.00 94.19 92 LEU A CA 1
ATOM 739 C C . LEU A 1 92 ? 4.056 1.406 -0.056 1.00 94.19 92 LEU A C 1
ATOM 741 O O . LEU A 1 92 ? 4.249 1.828 -1.204 1.00 94.19 92 LEU A O 1
ATOM 745 N N . ARG A 1 93 ? 4.808 1.770 0.990 1.00 94.38 93 ARG A N 1
ATOM 746 C CA . ARG A 1 93 ? 5.956 2.675 0.877 1.00 94.38 93 ARG A CA 1
ATOM 747 C C . ARG A 1 93 ? 7.057 2.054 0.027 1.00 94.38 93 ARG A C 1
ATOM 749 O O . ARG A 1 93 ? 7.477 2.674 -0.946 1.00 94.38 93 ARG A O 1
ATOM 756 N N . GLU A 1 94 ? 7.453 0.821 0.324 1.00 95.31 94 GLU A N 1
ATOM 757 C CA . GLU A 1 94 ? 8.483 0.108 -0.437 1.00 95.31 94 GLU A CA 1
ATOM 758 C C . GLU A 1 94 ? 8.084 -0.093 -1.899 1.00 95.31 94 GLU A C 1
ATOM 760 O O . GLU A 1 94 ? 8.884 0.105 -2.814 1.00 95.31 94 GLU A O 1
ATOM 765 N N . THR A 1 95 ? 6.828 -0.469 -2.145 1.00 93.50 95 THR A N 1
ATOM 766 C CA . THR A 1 95 ? 6.320 -0.659 -3.506 1.00 93.50 95 THR A CA 1
ATOM 767 C C . THR A 1 95 ? 6.335 0.658 -4.275 1.00 93.50 95 THR A C 1
ATOM 769 O O . THR A 1 95 ? 6.711 0.681 -5.446 1.00 93.50 95 THR A O 1
ATOM 772 N N . LYS A 1 96 ? 5.972 1.770 -3.625 1.00 91.81 96 LYS A N 1
ATOM 773 C CA . LYS A 1 96 ? 6.054 3.103 -4.226 1.00 91.81 96 LYS A CA 1
ATOM 774 C C . LYS A 1 96 ? 7.500 3.488 -4.544 1.00 91.81 96 LYS A C 1
ATOM 776 O O . LYS A 1 96 ? 7.748 3.933 -5.655 1.00 91.81 96 LYS A O 1
ATOM 781 N N . GLU A 1 97 ? 8.436 3.281 -3.623 1.00 93.50 97 GLU A N 1
ATOM 782 C CA . GLU A 1 97 ? 9.857 3.576 -3.848 1.00 93.50 97 GLU A CA 1
ATOM 783 C C . GLU A 1 97 ? 10.422 2.772 -5.030 1.00 93.50 97 GLU A C 1
ATOM 785 O O . GLU A 1 97 ? 11.108 3.334 -5.883 1.00 93.50 97 GLU A O 1
ATOM 790 N N . LYS A 1 98 ? 10.074 1.481 -5.143 1.00 91.94 98 LYS A N 1
ATOM 791 C CA . LYS A 1 98 ? 10.465 0.630 -6.282 1.00 91.94 98 LYS A CA 1
ATOM 792 C C . LYS A 1 98 ? 9.883 1.133 -7.602 1.00 91.94 98 LYS A C 1
ATOM 794 O O . LYS A 1 98 ? 10.599 1.196 -8.599 1.00 91.94 98 LYS A O 1
ATOM 799 N N . ILE A 1 99 ? 8.604 1.514 -7.606 1.00 90.81 99 ILE A N 1
ATOM 800 C CA . ILE A 1 99 ? 7.959 2.125 -8.774 1.00 90.81 99 ILE A CA 1
ATOM 801 C C . ILE A 1 99 ? 8.695 3.408 -9.160 1.00 90.81 99 ILE A C 1
ATOM 803 O O . ILE A 1 99 ? 9.119 3.534 -10.303 1.00 90.81 99 ILE A O 1
ATOM 807 N N . ASP A 1 100 ? 8.876 4.336 -8.221 1.00 89.62 100 ASP A N 1
ATOM 808 C CA . ASP A 1 100 ? 9.492 5.639 -8.477 1.00 89.62 100 ASP A CA 1
ATOM 809 C C . ASP A 1 100 ? 10.926 5.470 -9.006 1.00 89.62 100 ASP A C 1
ATOM 811 O O . ASP A 1 100 ? 11.324 6.142 -9.957 1.00 89.62 100 ASP A O 1
ATOM 815 N N . PHE A 1 101 ? 11.679 4.511 -8.466 1.00 88.88 101 PHE A N 1
ATOM 816 C CA . PHE A 1 101 ? 13.025 4.175 -8.919 1.00 88.88 101 PHE A CA 1
ATOM 817 C C . PHE A 1 101 ? 13.075 3.697 -10.375 1.00 88.88 101 PHE A C 1
ATOM 819 O O . PHE A 1 101 ? 13.928 4.158 -11.137 1.00 88.88 101 PHE A O 1
ATOM 826 N N . ILE A 1 102 ? 12.163 2.808 -10.781 1.00 86.62 102 ILE A N 1
ATOM 827 C CA . ILE A 1 102 ? 12.085 2.354 -12.175 1.00 86.62 102 ILE A CA 1
ATOM 828 C C . ILE A 1 102 ? 11.623 3.512 -13.066 1.00 86.62 102 ILE A C 1
ATOM 830 O O . ILE A 1 102 ? 12.256 3.819 -14.071 1.00 86.62 102 ILE A O 1
ATOM 834 N N . MET A 1 103 ? 10.581 4.232 -12.652 1.00 84.19 103 MET A N 1
ATOM 835 C CA . MET A 1 103 ? 10.011 5.368 -13.382 1.00 84.19 103 MET A CA 1
ATOM 836 C C . MET A 1 103 ? 11.011 6.509 -13.623 1.00 84.19 103 MET A C 1
ATOM 838 O O . MET A 1 103 ? 10.901 7.202 -14.633 1.00 84.19 103 MET A O 1
ATOM 842 N N . LEU A 1 104 ? 11.978 6.716 -12.722 1.00 84.06 104 LEU A N 1
ATOM 843 C CA . LEU A 1 104 ? 13.066 7.691 -12.878 1.00 84.06 104 LEU A CA 1
ATOM 844 C C . LEU A 1 104 ? 14.091 7.284 -13.942 1.00 84.06 104 LEU A C 1
ATOM 846 O O . LEU A 1 104 ? 14.736 8.149 -14.531 1.00 84.06 104 LEU A O 1
ATOM 850 N N . ARG A 1 105 ? 14.254 5.979 -14.167 1.00 79.81 105 ARG A N 1
ATOM 851 C CA . ARG A 1 105 ? 15.152 5.414 -15.183 1.00 79.81 105 ARG A CA 1
ATOM 852 C C . ARG A 1 105 ? 14.475 5.307 -16.539 1.00 79.81 105 ARG A C 1
ATOM 854 O O . ARG A 1 105 ? 15.163 5.265 -17.556 1.00 79.81 105 ARG A O 1
ATOM 861 N N . LEU A 1 106 ? 13.140 5.292 -16.556 1.00 76.94 106 LEU A N 1
ATOM 862 C CA . LEU A 1 106 ? 12.397 5.248 -17.799 1.00 76.94 106 LEU A CA 1
ATOM 863 C C . LEU A 1 106 ? 12.625 6.539 -18.603 1.00 76.94 106 LEU A C 1
ATOM 865 O O . LEU A 1 106 ? 12.378 7.649 -18.116 1.00 76.94 106 LEU A O 1
ATOM 869 N N . PRO A 1 107 ? 13.065 6.412 -19.858 1.00 72.31 107 PRO A N 1
ATOM 870 C CA . PRO A 1 107 ? 13.286 7.534 -20.731 1.00 72.31 107 PRO A CA 1
ATOM 871 C C . PRO A 1 107 ? 11.959 8.195 -21.059 1.00 72.31 107 PRO A C 1
ATOM 873 O O . PRO A 1 107 ? 10.932 7.534 -21.219 1.00 72.31 107 PRO A O 1
ATOM 876 N N . ASN A 1 108 ? 11.985 9.516 -21.220 1.00 72.38 108 ASN A N 1
ATOM 877 C CA . ASN A 1 108 ? 10.791 10.222 -21.647 1.00 72.38 108 ASN A CA 1
ATOM 878 C C . ASN A 1 108 ? 10.356 9.721 -23.033 1.00 72.38 108 ASN A C 1
ATOM 880 O O . ASN A 1 108 ? 11.179 9.615 -23.950 1.00 72.38 108 ASN A O 1
ATOM 884 N N . VAL A 1 109 ? 9.064 9.429 -23.179 1.00 67.00 109 VAL A N 1
ATOM 885 C CA . VAL A 1 109 ? 8.497 9.034 -24.469 1.00 67.00 109 VAL A CA 1
ATOM 886 C C . VAL A 1 109 ? 8.540 10.251 -25.389 1.00 67.00 109 VAL A C 1
ATOM 888 O O . VAL A 1 109 ? 8.143 11.335 -24.947 1.00 67.00 109 VAL A O 1
ATOM 891 N N . PRO A 1 110 ? 9.018 10.112 -26.640 1.00 63.28 110 PRO A N 1
ATOM 892 C CA . PRO A 1 110 ? 8.956 11.198 -27.603 1.00 63.28 110 PRO A CA 1
ATOM 893 C C . PRO A 1 110 ? 7.521 11.710 -27.668 1.00 63.28 110 PRO A C 1
ATOM 895 O O . PRO A 1 110 ? 6.583 10.941 -27.887 1.00 63.28 110 PRO A O 1
ATOM 898 N N . ASN A 1 111 ? 7.340 13.009 -27.445 1.00 54.06 111 ASN A N 1
ATOM 899 C CA . ASN A 1 111 ? 6.053 13.623 -27.702 1.00 54.06 111 ASN A CA 1
ATOM 900 C C . ASN A 1 111 ? 5.838 13.468 -29.210 1.00 54.06 111 ASN A C 1
ATOM 902 O O . ASN A 1 111 ? 6.661 13.967 -29.977 1.00 54.06 111 ASN A O 1
ATOM 906 N N . LYS A 1 112 ? 4.809 12.732 -29.646 1.00 52.38 112 LYS A N 1
ATOM 907 C CA . LYS A 1 112 ? 4.402 12.764 -31.055 1.00 52.38 112 LYS A CA 1
ATOM 908 C C . LYS A 1 112 ? 3.901 14.181 -31.331 1.00 52.38 112 LYS A C 1
ATOM 910 O O . LYS A 1 112 ? 2.720 14.471 -31.187 1.00 52.38 112 LYS A O 1
ATOM 915 N N . ILE A 1 113 ? 4.828 15.067 -31.660 1.00 42.91 113 ILE A N 1
ATOM 916 C CA . ILE A 1 113 ? 4.575 16.316 -32.350 1.00 42.91 113 ILE A CA 1
ATOM 917 C C . ILE A 1 113 ? 5.146 16.078 -33.741 1.00 42.91 113 ILE A C 1
ATOM 919 O O . ILE A 1 113 ? 6.361 16.023 -33.881 1.00 42.91 113 ILE A O 1
ATOM 923 N N . VAL A 1 114 ? 4.210 15.859 -34.669 1.00 35.22 114 VAL A N 1
ATOM 924 C CA . VAL A 1 114 ? 4.252 16.173 -36.108 1.00 35.22 114 VAL A CA 1
ATOM 925 C C . VAL A 1 114 ? 5.496 15.735 -36.878 1.00 35.22 114 VAL A C 1
ATOM 927 O O . VAL A 1 114 ? 6.563 16.359 -36.720 1.00 35.22 114 VAL A O 1
#

Foldseek 3Di:
DDDLVVCVVCVPLLLVQQVVVPDDAHSVLSVVLNVLVVLLVVLVVVLVVLVVVLVVLVVCVVVCVVVVHDCPVVVVVSVVSVVSSVVSVVSNVVSVVSNVVSVVSRDDRPDPDD

pLDDT: mean 85.7, std 11.79, range [35.22, 96.56]

Secondary structure (DSSP, 8-state):
---HHHHHH-HHHHHHHHHHH-SS--THHHHHHHHHHHHHHHHHHHHHHHHHHHHHHHHHHHHHHHTT---HHHHHHHHHHHHHHHHHHHHHHHHHHHHHHHHHHSPPPPP---